Protein AF-A0A7S1E1D2-F1 (afdb_monomer)

Organism: Hemiselmis andersenii (NCBI:txid464988)

Solvent-accessible surface area (backbone atoms only — not comparable to full-atom values): 7220 Å² total; per-residue (Å²): 135,85,77,81,82,75,76,79,76,76,79,74,76,74,57,88,46,71,66,57,48,46,58,76,80,43,89,52,63,41,81,51,47,49,62,68,60,45,69,74,68,54,33,45,28,35,34,42,41,74,69,33,45,58,60,34,58,71,39,77,90,42,44,63,46,52,51,52,10,50,52,48,5,65,72,76,30,87,49,73,67,46,15,51,51,47,15,51,54,42,31,56,50,46,52,43,53,63,46,47,76,65,25,89,57,56,62,48,75,66,75,68,74,90,32,77,87,38,82,90,78,96

Radius of gyration: 21.12 Å; Cα contacts (8 Å, |Δi|>4): 140; chains: 1; bounding box: 54×42×59 Å

pLDDT: mean 89.48, std 15.72, range [40.72, 98.5]

Foldseek 3Di:
DDDDPDPPPPPPPDQPDPVSVVVVPDQFEAEALDLVVCQVSLGQEYEYEPVRLVVNCVDPVCVVQLVVLLVQLVVPPDDPVSSVQSSVVSSQVSSLVSSPVRHNHHYHGDDPPVCVPPPVRD

InterPro domains:
  IPR001585 Transaldolase/Fructose-6-phosphate aldolase [PF00923] (28-122)
  IPR001585 Transaldolase/Fructose-6-phosphate aldolase [PTHR10683] (13-122)
  IPR013785 Aldolase-type TIM barrel [G3DSA:3.20.20.70] (6-122)
  IPR018225 Transaldolase, active site [PS01054] (45-53)

Nearest PDB structures (foldseek):
  2cwn-assembly2_B  TM=9.742E-01  e=2.020E-10  Mus musculus
  1i2p-assembly1_B  TM=9.767E-01  e=2.762E-10  Escherichia coli
  3cq0-assembly2_A  TM=9.705E-01  e=3.776E-10  Saccharomyces cerevisiae
  2e1d-assembly1_A  TM=9.838E-01  e=5.852E-10  Mus musculus
  3cq0-assembly3_B  TM=9.690E-01  e=7.061E-10  Saccharomyces cerevisiae

Structure (mmCIF, N/CA/C/O backbone):
data_AF-A0A7S1E1D2-F1
#
_entry.id   AF-A0A7S1E1D2-F1
#
loop_
_atom_site.group_PDB
_atom_site.id
_atom_site.type_symbol
_atom_site.label_atom_id
_atom_site.label_alt_id
_atom_site.label_comp_id
_atom_site.label_asym_id
_atom_site.label_entity_id
_atom_site.label_seq_id
_atom_site.pdbx_PDB_ins_code
_atom_site.Cartn_x
_atom_site.Cartn_y
_atom_site.Cartn_z
_atom_site.occupancy
_atom_site.B_iso_or_equiv
_atom_site.auth_seq_id
_atom_site.auth_comp_id
_atom_site.auth_asym_id
_atom_site.auth_atom_id
_atom_site.pdbx_PDB_model_num
ATOM 1 N N . PRO A 1 1 ? 37.547 -30.923 -38.567 1.00 42.50 1 PRO A N 1
ATOM 2 C CA . PRO A 1 1 ? 37.031 -29.569 -38.892 1.00 42.50 1 PRO A CA 1
ATOM 3 C C . PRO A 1 1 ? 35.962 -29.145 -37.873 1.00 42.50 1 PRO A C 1
ATOM 5 O O . PRO A 1 1 ? 34.877 -29.716 -37.847 1.00 42.50 1 PRO A O 1
ATOM 8 N N . ARG A 1 2 ? 36.306 -28.225 -36.962 1.00 40.72 2 ARG A N 1
ATOM 9 C CA . ARG A 1 2 ? 35.358 -27.698 -35.969 1.00 40.72 2 ARG A CA 1
ATOM 10 C C . ARG A 1 2 ? 34.332 -26.812 -36.680 1.00 40.72 2 ARG A C 1
ATOM 12 O O . ARG A 1 2 ? 34.717 -25.897 -37.400 1.00 40.72 2 ARG A O 1
ATOM 19 N N . SER A 1 3 ? 33.052 -27.119 -36.480 1.00 48.03 3 SER A N 1
ATOM 20 C CA . SER A 1 3 ? 31.918 -26.275 -36.868 1.00 48.03 3 SER A CA 1
ATOM 21 C C . SER A 1 3 ? 32.090 -24.866 -36.289 1.00 48.03 3 SER A C 1
ATOM 23 O O . SER A 1 3 ? 32.463 -24.762 -35.115 1.00 48.03 3 SER A O 1
ATOM 25 N N . PRO A 1 4 ? 31.818 -23.784 -37.039 1.00 51.75 4 PRO A N 1
ATOM 26 C CA . PRO A 1 4 ? 31.800 -22.455 -36.454 1.00 51.75 4 PRO A CA 1
ATOM 27 C C . PRO A 1 4 ? 30.603 -22.369 -35.502 1.00 51.75 4 PRO A C 1
ATOM 29 O O . PRO A 1 4 ? 29.462 -22.610 -35.891 1.00 51.75 4 PRO A O 1
ATOM 32 N N . PHE A 1 5 ? 30.870 -22.057 -34.235 1.00 45.50 5 PHE A N 1
ATOM 33 C CA . PHE A 1 5 ? 29.846 -21.585 -33.310 1.00 45.50 5 PHE A CA 1
ATOM 34 C C . PHE A 1 5 ? 29.216 -20.328 -33.921 1.00 45.50 5 PHE A C 1
ATOM 36 O O . PHE A 1 5 ? 29.892 -19.311 -34.071 1.00 45.50 5 PHE A O 1
ATOM 43 N N . SER A 1 6 ? 27.941 -20.393 -34.303 1.00 48.47 6 SER A N 1
ATOM 44 C CA . SER A 1 6 ? 27.164 -19.193 -34.604 1.00 48.47 6 SER A CA 1
ATOM 45 C C . SER A 1 6 ? 26.823 -18.511 -33.279 1.00 48.47 6 SER A C 1
ATOM 47 O O . SER A 1 6 ? 26.137 -19.125 -32.460 1.00 48.47 6 SER A O 1
ATOM 49 N N . PRO A 1 7 ?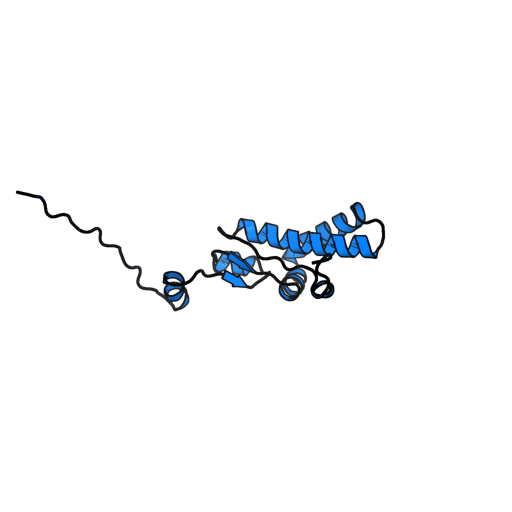 27.284 -17.276 -33.019 1.00 48.47 7 PRO A N 1
ATOM 50 C CA . PRO A 1 7 ? 26.792 -16.536 -31.873 1.00 48.47 7 PRO A CA 1
ATOM 51 C C . PRO A 1 7 ? 25.303 -16.278 -32.108 1.00 48.47 7 PRO A C 1
ATOM 53 O O . PRO A 1 7 ? 24.919 -15.715 -33.136 1.00 48.47 7 PRO A O 1
ATOM 56 N N . ASN A 1 8 ? 24.465 -16.735 -31.174 1.00 43.75 8 ASN A N 1
ATOM 57 C CA . ASN A 1 8 ? 23.063 -16.346 -31.118 1.00 43.75 8 ASN A CA 1
ATOM 58 C C . ASN A 1 8 ? 22.996 -14.823 -31.260 1.00 43.75 8 ASN A C 1
ATOM 60 O O . ASN A 1 8 ? 23.535 -14.093 -30.427 1.00 43.75 8 ASN A O 1
ATOM 64 N N . LYS A 1 9 ? 22.362 -14.350 -32.337 1.00 41.81 9 LYS A N 1
ATOM 65 C CA . LYS A 1 9 ? 21.988 -12.947 -32.478 1.00 41.81 9 LYS A CA 1
ATOM 66 C C . LYS A 1 9 ? 21.051 -12.639 -31.318 1.00 41.81 9 LYS A C 1
ATOM 68 O O . LYS A 1 9 ? 19.884 -13.017 -31.360 1.00 41.81 9 LYS A O 1
ATOM 73 N N . ILE A 1 10 ? 21.559 -11.972 -30.285 1.00 50.78 10 ILE A N 1
ATOM 74 C CA . ILE A 1 10 ? 20.702 -11.225 -29.372 1.00 50.78 10 ILE A CA 1
ATOM 75 C C . ILE A 1 10 ? 20.047 -10.179 -30.265 1.00 50.78 10 ILE A C 1
ATOM 77 O O . ILE A 1 10 ? 20.697 -9.242 -30.724 1.00 50.78 10 ILE A O 1
ATOM 81 N N . GLN A 1 11 ? 18.792 -10.427 -30.622 1.00 44.84 11 GLN A N 1
ATOM 82 C CA . GLN A 1 11 ? 17.983 -9.505 -31.391 1.00 44.84 11 GLN A CA 1
ATOM 83 C C . GLN A 1 11 ? 17.777 -8.287 -30.491 1.00 44.84 11 GLN A C 1
ATOM 85 O O . GLN A 1 11 ? 16.949 -8.296 -29.586 1.00 44.84 11 GLN A O 1
ATOM 90 N N . THR A 1 12 ? 18.620 -7.272 -30.661 1.00 46.97 12 THR A N 1
ATOM 91 C CA . THR A 1 12 ? 18.467 -5.997 -29.974 1.00 46.97 12 THR A CA 1
ATOM 92 C C . THR A 1 12 ? 17.151 -5.407 -30.450 1.00 46.97 12 THR A C 1
ATOM 94 O O . THR A 1 12 ? 17.067 -4.923 -31.575 1.00 46.97 12 THR A O 1
ATOM 97 N N . MET A 1 13 ? 16.109 -5.479 -29.622 1.00 56.22 13 MET A N 1
ATOM 98 C CA . MET A 1 13 ? 14.935 -4.636 -29.810 1.00 56.22 13 MET A CA 1
ATOM 99 C C . MET A 1 13 ? 15.449 -3.192 -29.779 1.00 56.22 13 MET A C 1
ATOM 101 O O . MET A 1 13 ? 15.926 -2.727 -28.737 1.00 56.22 13 MET A O 1
ATOM 105 N N . GLU A 1 14 ? 15.470 -2.508 -30.924 1.00 58.75 14 GLU A N 1
ATOM 106 C CA . GLU A 1 14 ? 15.684 -1.062 -30.941 1.00 58.75 14 GLU A CA 1
ATOM 107 C C . GLU A 1 14 ? 14.604 -0.440 -30.055 1.00 58.75 14 GLU A C 1
ATOM 109 O O . GLU A 1 14 ? 13.436 -0.812 -30.134 1.00 58.75 14 GLU A O 1
ATOM 114 N N . ALA A 1 15 ? 15.016 0.412 -29.117 1.00 60.97 15 ALA A N 1
ATOM 115 C CA . ALA A 1 15 ? 14.068 1.037 -28.207 1.00 60.97 15 ALA A CA 1
ATOM 116 C C . ALA A 1 15 ? 13.200 2.008 -29.012 1.00 60.97 15 ALA A C 1
ATOM 118 O O . ALA A 1 15 ? 13.723 2.947 -29.608 1.00 60.97 15 ALA A O 1
ATOM 119 N N . THR A 1 16 ? 11.892 1.767 -29.038 1.00 80.44 16 THR A N 1
ATOM 120 C CA . THR A 1 16 ? 10.930 2.513 -29.860 1.00 80.44 16 THR A CA 1
ATOM 121 C C . THR A 1 16 ? 10.631 3.905 -29.302 1.00 80.44 16 THR A C 1
ATOM 123 O O . THR A 1 16 ? 10.210 4.792 -30.040 1.00 80.44 16 THR A O 1
ATOM 126 N N . ASN A 1 17 ? 10.855 4.114 -28.002 1.00 88.69 17 ASN A N 1
ATOM 127 C CA . ASN A 1 17 ? 10.696 5.392 -27.313 1.00 88.69 17 ASN A CA 1
ATOM 128 C C . ASN A 1 17 ? 11.662 5.499 -26.107 1.00 88.69 17 ASN A C 1
ATOM 130 O O . ASN A 1 17 ? 12.423 4.577 -25.804 1.00 88.69 17 ASN A O 1
ATOM 134 N N . GLN A 1 18 ? 11.639 6.642 -25.411 1.00 92.12 18 GLN A N 1
ATOM 135 C CA . GLN A 1 18 ? 12.512 6.894 -24.255 1.00 92.12 18 GLN A CA 1
ATOM 136 C C . GLN A 1 18 ? 12.253 5.932 -23.083 1.00 92.12 18 GLN A C 1
ATOM 138 O O . GLN A 1 18 ? 13.193 5.567 -22.379 1.00 92.12 18 GLN A O 1
ATOM 143 N N . PHE A 1 19 ? 11.007 5.488 -22.900 1.00 88.75 19 PHE A N 1
ATOM 144 C CA . PHE A 1 19 ? 10.632 4.523 -21.867 1.00 88.75 19 PHE A CA 1
ATOM 145 C C . PHE A 1 19 ? 11.299 3.160 -22.118 1.00 88.75 19 PHE A C 1
ATOM 147 O O . PHE A 1 19 ? 11.987 2.636 -21.241 1.00 88.75 19 PHE A O 1
ATOM 154 N N . ASP A 1 20 ? 11.209 2.643 -23.347 1.00 87.88 20 ASP A N 1
ATOM 155 C CA . ASP A 1 20 ? 11.846 1.384 -23.760 1.00 87.88 20 ASP A CA 1
ATOM 156 C C . ASP A 1 20 ? 13.375 1.451 -23.647 1.00 87.88 20 ASP A C 1
ATOM 158 O O . ASP A 1 20 ? 14.040 0.450 -23.366 1.00 87.88 20 ASP A O 1
ATOM 162 N N . ALA A 1 21 ? 13.953 2.633 -23.881 1.00 92.06 21 ALA A N 1
ATOM 163 C CA . ALA A 1 21 ? 15.387 2.852 -23.757 1.00 92.06 21 ALA A CA 1
ATOM 164 C C . ALA A 1 21 ? 15.835 2.813 -22.289 1.00 92.06 21 ALA A C 1
ATOM 166 O O . ALA A 1 21 ? 16.837 2.167 -21.982 1.00 92.06 21 ALA A O 1
ATOM 167 N N . LEU A 1 22 ? 15.087 3.457 -21.386 1.00 91.12 22 LEU A N 1
ATOM 168 C CA . LEU A 1 22 ? 15.408 3.505 -19.958 1.00 91.12 22 LEU A CA 1
ATOM 169 C C . LEU A 1 22 ? 15.277 2.131 -19.291 1.00 91.12 22 LEU A C 1
ATOM 171 O O . LEU A 1 22 ? 16.129 1.759 -18.482 1.00 91.12 22 LEU A O 1
ATOM 175 N N . ASN A 1 23 ? 14.281 1.339 -19.694 1.00 87.81 23 ASN A N 1
ATOM 176 C CA . ASN A 1 23 ? 14.034 0.003 -19.146 1.00 87.81 23 ASN A CA 1
ATOM 177 C C . ASN A 1 23 ? 15.203 -0.986 -19.371 1.00 87.81 23 ASN A C 1
ATOM 179 O O . ASN A 1 23 ? 15.286 -2.020 -18.715 1.00 87.81 23 ASN A O 1
ATOM 183 N N . LYS A 1 24 ? 16.144 -0.673 -20.276 1.00 90.38 24 LYS A N 1
ATOM 184 C CA . LYS A 1 24 ? 17.373 -1.464 -20.482 1.00 90.38 24 LYS A CA 1
ATOM 185 C C . LYS A 1 24 ? 18.430 -1.243 -19.397 1.00 90.38 24 LYS A C 1
ATOM 187 O O . LYS A 1 24 ? 19.304 -2.089 -19.235 1.00 90.38 24 LYS A O 1
ATOM 192 N N . TYR A 1 25 ? 18.376 -0.113 -18.692 1.00 93.94 25 TYR A N 1
ATOM 193 C CA . TYR A 1 25 ? 19.411 0.317 -17.744 1.00 93.94 25 TYR A CA 1
ATOM 194 C C . TYR A 1 25 ? 18.890 0.511 -16.322 1.00 93.94 25 TYR A C 1
ATOM 196 O O . TYR A 1 25 ? 19.678 0.599 -15.383 1.00 93.94 25 TYR A O 1
ATOM 204 N N . THR A 1 26 ? 17.579 0.635 -16.137 1.00 93.94 26 THR A N 1
ATOM 205 C CA . THR A 1 26 ? 16.976 0.945 -14.841 1.00 93.94 26 THR A CA 1
ATOM 206 C C . THR A 1 26 ? 15.654 0.213 -14.682 1.00 93.94 26 THR A C 1
ATOM 208 O O . THR A 1 26 ? 14.935 -0.024 -15.649 1.00 93.94 26 THR A O 1
ATOM 211 N N . LYS A 1 27 ? 15.335 -0.141 -13.435 1.00 91.88 27 LYS A N 1
ATOM 212 C CA . LYS A 1 27 ? 14.047 -0.718 -13.066 1.00 91.88 27 LYS A CA 1
ATOM 213 C C . LYS A 1 27 ? 12.978 0.372 -13.092 1.00 91.88 27 LYS A C 1
ATOM 215 O O . LYS A 1 27 ? 13.066 1.334 -12.334 1.00 91.88 27 LYS A O 1
ATOM 220 N N . ILE A 1 28 ? 11.975 0.213 -13.949 1.00 92.00 28 ILE A N 1
ATOM 221 C CA . ILE A 1 28 ? 10.838 1.131 -14.001 1.00 92.00 28 ILE A CA 1
ATOM 222 C C . ILE A 1 28 ? 9.857 0.811 -12.870 1.00 92.00 28 ILE A C 1
ATOM 224 O O . ILE A 1 28 ? 9.423 -0.334 -12.708 1.00 92.00 28 ILE A O 1
ATOM 228 N N . VAL A 1 29 ? 9.504 1.851 -12.119 1.00 95.81 29 VAL A N 1
ATOM 229 C CA . VAL A 1 29 ? 8.571 1.825 -10.990 1.00 95.81 29 VAL A CA 1
ATOM 230 C C . VAL A 1 29 ? 7.473 2.848 -11.261 1.00 95.81 29 VAL A C 1
ATOM 232 O O . VAL A 1 29 ? 7.779 3.958 -11.698 1.00 95.81 29 VAL A O 1
ATOM 235 N N . ALA A 1 30 ? 6.208 2.488 -11.038 1.00 96.19 30 ALA A N 1
ATOM 236 C CA . ALA A 1 30 ? 5.110 3.448 -11.135 1.00 96.19 30 ALA A CA 1
ATOM 237 C C . ALA A 1 30 ? 4.834 4.097 -9.778 1.00 96.19 30 ALA A C 1
ATOM 239 O O . ALA A 1 30 ? 4.583 3.396 -8.803 1.00 96.19 30 ALA A O 1
ATOM 240 N N . ASP A 1 31 ? 4.821 5.425 -9.740 1.00 96.94 31 ASP A N 1
ATOM 241 C CA . ASP A 1 31 ? 4.501 6.199 -8.540 1.00 96.94 31 ASP A CA 1
ATOM 242 C C . ASP A 1 31 ? 3.051 6.688 -8.600 1.00 96.94 31 ASP A C 1
ATOM 244 O O . ASP A 1 31 ? 2.758 7.785 -9.078 1.00 96.94 31 ASP A O 1
ATOM 248 N N . THR A 1 32 ? 2.112 5.810 -8.238 1.00 95.94 32 THR A N 1
ATOM 249 C CA . THR A 1 32 ? 0.673 6.088 -8.337 1.00 95.94 32 THR A CA 1
ATOM 250 C C . THR A 1 32 ? -0.176 5.118 -7.511 1.00 95.94 32 THR A C 1
ATOM 252 O O . THR A 1 32 ? 0.170 3.951 -7.342 1.00 95.94 32 THR A O 1
ATOM 255 N N . GLY A 1 33 ? -1.337 5.594 -7.046 1.00 93.12 33 GLY A N 1
ATOM 256 C CA . GLY A 1 33 ? 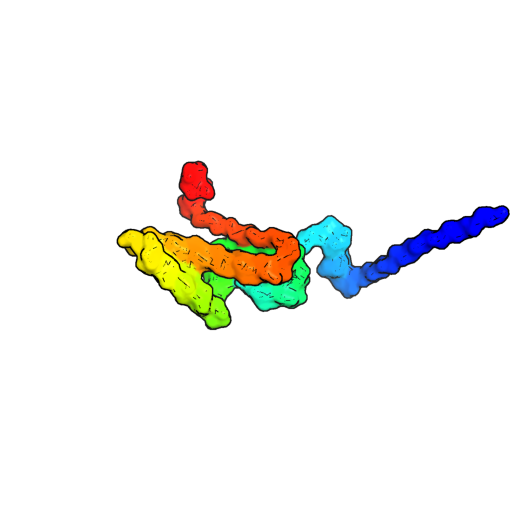-2.420 4.752 -6.519 1.00 93.12 33 GLY A CA 1
ATOM 257 C C . GLY A 1 33 ? -3.441 4.327 -7.585 1.00 93.12 33 GLY A C 1
ATOM 258 O O . GLY A 1 33 ? -4.386 3.601 -7.280 1.00 93.12 33 GLY A O 1
ATOM 259 N N . GLU A 1 34 ? -3.292 4.792 -8.830 1.00 94.31 34 GLU A N 1
ATOM 260 C CA . GLU A 1 34 ? -4.226 4.512 -9.922 1.00 94.31 34 GLU A CA 1
ATOM 261 C C . GLU A 1 34 ? -3.920 3.168 -10.595 1.00 94.31 34 GLU A C 1
ATOM 263 O O . GLU A 1 34 ? -2.963 3.004 -11.356 1.00 94.31 34 GLU A O 1
ATOM 268 N N . ILE A 1 35 ? -4.792 2.192 -10.348 1.00 92.12 35 ILE A N 1
ATOM 269 C CA . ILE A 1 35 ? -4.679 0.816 -10.846 1.00 92.12 35 ILE A CA 1
ATOM 270 C C . ILE A 1 35 ? -4.746 0.764 -12.384 1.00 92.12 35 ILE A C 1
ATOM 272 O O . ILE A 1 35 ? -4.131 -0.105 -13.005 1.00 92.12 35 ILE A O 1
ATOM 276 N N . SER A 1 36 ? -5.466 1.691 -13.023 1.00 91.88 36 SER A N 1
ATOM 277 C CA . SER A 1 36 ? -5.544 1.827 -14.486 1.00 91.88 36 SER A CA 1
ATOM 278 C C . SER A 1 36 ? -4.175 2.105 -15.119 1.00 91.88 36 SER A C 1
ATOM 280 O O . SER A 1 36 ? -3.781 1.392 -16.042 1.00 91.88 36 SER A O 1
ATOM 282 N N . ALA A 1 37 ? -3.419 3.062 -14.577 1.00 92.19 37 ALA A N 1
ATOM 283 C CA . ALA A 1 37 ? -2.078 3.397 -15.051 1.00 92.19 37 ALA A CA 1
ATOM 284 C C . ALA A 1 37 ? -1.113 2.210 -14.893 1.00 92.19 37 ALA A C 1
ATOM 286 O O . ALA A 1 37 ? -0.335 1.903 -15.796 1.00 92.19 37 ALA A O 1
ATOM 287 N N . ILE A 1 38 ? -1.211 1.464 -13.790 1.00 94.56 38 ILE A N 1
ATOM 288 C CA . ILE A 1 38 ? -0.387 0.265 -13.573 1.00 94.56 38 ILE A CA 1
ATOM 289 C C . ILE A 1 38 ? -0.682 -0.813 -14.629 1.00 94.56 38 ILE A C 1
ATOM 291 O O . ILE A 1 38 ? 0.246 -1.444 -15.137 1.00 94.56 38 ILE A O 1
ATOM 295 N N . LYS A 1 39 ? -1.951 -1.000 -15.019 1.00 93.06 39 LYS A N 1
ATOM 296 C CA . LYS A 1 39 ? -2.329 -1.936 -16.097 1.00 93.06 39 LYS A CA 1
ATOM 297 C C . LYS A 1 39 ? -1.784 -1.517 -17.461 1.00 93.06 39 LYS A C 1
ATOM 299 O O . LYS A 1 39 ? -1.411 -2.386 -18.251 1.00 93.06 39 LYS A O 1
ATOM 304 N N . GLU A 1 40 ? -1.778 -0.216 -17.742 1.00 92.31 40 GLU A N 1
ATOM 305 C CA . GLU A 1 40 ? -1.311 0.345 -19.010 1.00 92.31 40 GLU A CA 1
ATOM 306 C C . GLU A 1 40 ? 0.208 0.202 -19.161 1.00 92.31 40 GLU A C 1
ATOM 308 O O . GLU A 1 40 ? 0.678 -0.379 -20.140 1.00 92.31 40 GLU A O 1
ATOM 313 N N . TYR A 1 41 ? 0.967 0.665 -18.164 1.00 90.75 41 TYR A N 1
ATOM 314 C CA . TYR A 1 41 ? 2.427 0.764 -18.247 1.00 90.75 41 TYR A CA 1
ATOM 315 C C . TYR A 1 41 ? 3.175 -0.485 -17.769 1.00 90.75 41 TYR A C 1
ATOM 317 O O . TYR A 1 41 ? 4.357 -0.627 -18.075 1.00 90.75 41 TYR A O 1
ATOM 325 N N . LYS A 1 42 ? 2.504 -1.398 -17.050 1.00 91.06 42 LYS A N 1
ATOM 326 C CA . LYS 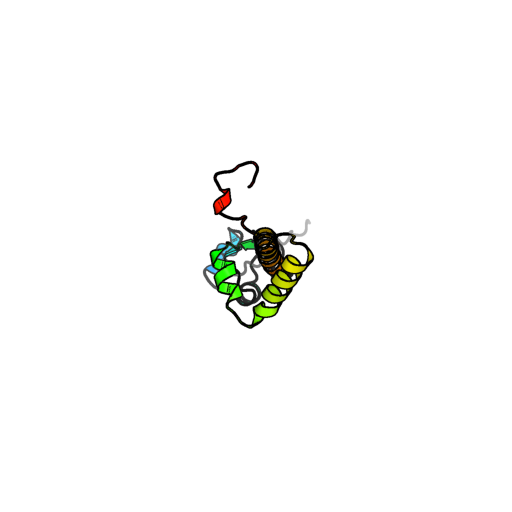A 1 42 ? 3.055 -2.680 -16.565 1.00 91.06 42 LYS A CA 1
ATOM 327 C C . LYS A 1 42 ? 4.448 -2.528 -15.925 1.00 91.06 42 LYS A C 1
ATOM 329 O O . LYS A 1 42 ? 5.407 -3.159 -16.381 1.00 91.06 42 LYS A O 1
ATOM 334 N N . PRO A 1 43 ? 4.583 -1.667 -14.902 1.00 94.31 43 PRO A N 1
ATOM 335 C CA . PRO A 1 43 ? 5.856 -1.432 -14.231 1.00 94.31 43 PRO A CA 1
ATOM 336 C C . PRO A 1 43 ? 6.315 -2.688 -13.475 1.00 94.31 43 PRO A C 1
ATOM 338 O O . PRO A 1 43 ? 5.529 -3.606 -13.230 1.00 94.31 43 PRO A O 1
ATOM 341 N N . ILE A 1 44 ? 7.588 -2.725 -13.072 1.00 95.56 44 ILE A N 1
ATOM 342 C CA . ILE A 1 44 ? 8.104 -3.854 -12.287 1.00 95.56 44 ILE A CA 1
ATOM 343 C C . ILE A 1 44 ? 7.675 -3.746 -10.820 1.00 95.56 44 ILE A C 1
ATOM 345 O O . ILE A 1 44 ? 7.257 -4.746 -10.247 1.00 95.56 44 ILE A O 1
ATOM 349 N N . ASP A 1 45 ? 7.753 -2.546 -10.242 1.00 97.25 45 ASP A N 1
ATOM 350 C CA . ASP A 1 45 ? 7.259 -2.233 -8.895 1.00 97.25 45 ASP A CA 1
ATOM 351 C C . ASP A 1 45 ? 6.269 -1.063 -8.952 1.00 97.25 45 ASP A C 1
ATOM 353 O O . ASP A 1 45 ? 6.171 -0.358 -9.963 1.00 97.25 45 ASP A O 1
ATOM 357 N N . ALA A 1 46 ? 5.605 -0.799 -7.831 1.00 97.81 46 ALA A N 1
ATOM 358 C CA . ALA A 1 46 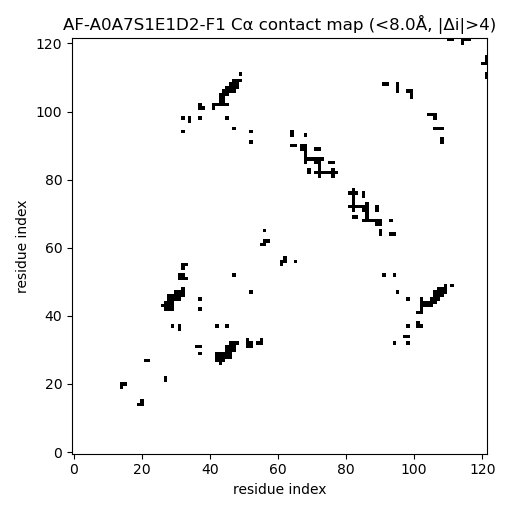? 4.830 0.416 -7.631 1.00 97.81 46 ALA A CA 1
ATOM 359 C C . ALA A 1 46 ? 5.113 1.059 -6.268 1.00 97.81 46 ALA A C 1
ATOM 361 O O . ALA A 1 46 ? 5.408 0.376 -5.287 1.00 97.81 46 ALA A O 1
ATOM 362 N N . THR A 1 47 ? 4.985 2.377 -6.194 1.00 97.81 47 THR A N 1
ATOM 363 C CA . THR A 1 47 ? 5.046 3.141 -4.950 1.00 97.81 47 THR A CA 1
ATOM 364 C C . THR A 1 47 ? 3.738 3.879 -4.738 1.00 97.81 47 THR A C 1
ATOM 366 O O . THR A 1 47 ? 3.157 4.445 -5.664 1.00 97.81 47 THR A O 1
ATOM 369 N N . THR A 1 48 ? 3.261 3.849 -3.499 1.00 97.50 48 THR A N 1
ATOM 370 C CA . THR A 1 48 ? 2.146 4.669 -3.040 1.00 97.50 48 THR A CA 1
ATOM 371 C C . THR A 1 48 ? 2.611 5.531 -1.875 1.00 97.50 48 THR A C 1
ATOM 373 O O . THR A 1 48 ? 3.586 5.214 -1.197 1.00 97.50 48 THR A O 1
ATOM 376 N N . ASN A 1 49 ? 1.890 6.618 -1.641 1.00 97.19 49 ASN A N 1
ATOM 377 C CA . ASN A 1 49 ? 2.017 7.471 -0.467 1.00 97.19 49 ASN A CA 1
ATOM 378 C C . ASN A 1 49 ? 0.610 7.983 -0.090 1.00 97.19 49 ASN A C 1
ATOM 380 O O . ASN A 1 49 ? -0.326 7.827 -0.893 1.00 97.19 49 ASN A O 1
ATOM 384 N N . PRO A 1 50 ? 0.409 8.610 1.084 1.00 95.81 50 PRO A N 1
ATOM 385 C CA . PRO A 1 50 ? -0.910 9.052 1.527 1.00 95.81 50 PRO A CA 1
ATOM 386 C C . PRO A 1 50 ? -1.613 9.978 0.527 1.00 95.81 50 PRO A C 1
ATOM 388 O O . PRO A 1 50 ? -2.829 9.893 0.356 1.00 95.81 50 PRO A O 1
ATOM 391 N N . SER A 1 51 ? -0.865 10.827 -0.185 1.00 97.00 51 SER A N 1
ATOM 392 C CA . SER A 1 51 ? -1.432 11.750 -1.179 1.00 97.00 51 SER A CA 1
ATOM 393 C C . SER A 1 51 ? -1.946 11.021 -2.424 1.00 97.00 51 SER A C 1
ATOM 395 O O . SER A 1 51 ? -3.007 11.366 -2.955 1.00 97.00 51 SER A O 1
ATOM 397 N N . LEU A 1 52 ? -1.228 9.990 -2.875 1.00 97.31 52 LEU A N 1
ATOM 398 C CA . LEU A 1 52 ? -1.626 9.151 -4.005 1.00 97.31 52 LEU A CA 1
ATOM 399 C C . LEU A 1 52 ? -2.849 8.296 -3.661 1.00 97.31 52 LEU A C 1
ATOM 401 O O . LEU A 1 52 ? -3.794 8.250 -4.448 1.00 97.31 52 LEU A O 1
ATOM 405 N N . ILE A 1 53 ? -2.885 7.698 -2.465 1.00 96.88 53 ILE A N 1
ATOM 406 C CA . ILE A 1 53 ? -4.056 6.950 -1.983 1.00 96.88 53 ILE A CA 1
ATOM 407 C C . ILE A 1 53 ? -5.267 7.872 -1.835 1.00 96.88 53 ILE A C 1
ATOM 409 O O . ILE A 1 53 ? -6.356 7.522 -2.281 1.00 96.88 53 ILE A O 1
ATOM 413 N N . LEU A 1 54 ? -5.091 9.074 -1.278 1.00 95.81 54 LEU A N 1
ATOM 414 C CA . LEU A 1 54 ? -6.168 10.060 -1.167 1.00 95.81 54 LEU A CA 1
ATOM 415 C C . LEU A 1 54 ? -6.728 10.458 -2.538 1.00 95.81 54 LEU A C 1
ATOM 417 O O . LEU A 1 54 ? -7.937 10.648 -2.683 1.00 95.81 54 LEU A O 1
ATOM 421 N N . SER A 1 55 ? -5.858 10.625 -3.533 1.00 96.00 55 SER A N 1
ATOM 422 C CA . SER A 1 55 ? -6.269 10.982 -4.892 1.00 96.00 55 SER A CA 1
ATOM 423 C C . SER A 1 55 ? -7.027 9.831 -5.548 1.00 96.00 55 SER A C 1
ATOM 425 O O . SER A 1 55 ? -8.134 10.044 -6.044 1.00 96.00 55 SER A O 1
ATOM 427 N N . ALA A 1 56 ? -6.497 8.609 -5.450 1.00 95.19 56 ALA A N 1
ATOM 428 C CA . ALA A 1 56 ? -7.147 7.413 -5.965 1.00 95.19 56 ALA A CA 1
ATOM 429 C C . ALA A 1 56 ? -8.500 7.176 -5.282 1.00 95.19 56 ALA A C 1
ATOM 431 O O . ALA A 1 56 ? -9.509 7.067 -5.964 1.00 95.19 56 ALA A O 1
ATOM 432 N N . ALA A 1 57 ? -8.586 7.207 -3.950 1.00 95.00 57 ALA A N 1
ATOM 433 C CA . ALA A 1 57 ? -9.817 6.946 -3.197 1.00 95.00 57 ALA A CA 1
ATOM 434 C C . ALA A 1 57 ? -10.996 7.880 -3.548 1.00 95.00 57 ALA A C 1
ATOM 436 O O . ALA A 1 57 ? -12.141 7.579 -3.225 1.00 95.00 57 ALA A O 1
ATOM 437 N N . LYS A 1 58 ? -10.769 9.007 -4.231 1.00 95.12 58 LYS A N 1
ATOM 438 C CA . LYS A 1 58 ? -11.857 9.862 -4.738 1.00 95.12 58 LYS A CA 1
ATOM 439 C C . LYS A 1 58 ? -12.536 9.297 -5.989 1.00 95.12 58 LYS A C 1
ATOM 441 O O . LYS A 1 58 ? -13.627 9.749 -6.338 1.00 95.12 58 LYS A O 1
ATOM 446 N N . LEU A 1 59 ? -11.911 8.339 -6.670 1.00 94.25 59 LEU A N 1
ATOM 447 C CA . LEU A 1 59 ? -12.428 7.745 -7.895 1.00 94.25 59 LEU A CA 1
ATOM 448 C C . LEU A 1 59 ? -13.533 6.718 -7.584 1.00 94.25 59 LEU A C 1
ATOM 450 O O . LEU A 1 59 ? -13.357 5.863 -6.710 1.00 94.25 59 LEU A O 1
ATOM 454 N N . PRO A 1 60 ? -14.678 6.758 -8.298 1.00 95.19 60 PRO A N 1
ATOM 455 C CA . PRO A 1 60 ? -15.829 5.901 -7.999 1.00 95.19 60 PRO A CA 1
ATOM 456 C C . PRO A 1 60 ? -15.531 4.399 -8.029 1.00 95.19 60 PRO A C 1
ATOM 458 O O . PRO A 1 60 ? -16.104 3.639 -7.249 1.00 95.19 60 PRO A O 1
ATOM 461 N N . GLU A 1 61 ? -14.630 3.972 -8.910 1.00 93.94 61 GLU A N 1
ATOM 462 C CA . GLU A 1 61 ? -14.233 2.573 -9.081 1.00 93.94 61 GLU A CA 1
ATOM 463 C C . GLU A 1 61 ? -13.552 1.965 -7.850 1.00 93.94 61 GLU A C 1
ATOM 465 O O . GLU A 1 61 ? -13.606 0.751 -7.678 1.00 93.94 61 GLU A O 1
ATOM 470 N N . TYR A 1 62 ? -12.989 2.782 -6.954 1.00 95.50 62 TYR A N 1
ATOM 471 C CA . TYR A 1 62 ? -12.340 2.316 -5.723 1.00 95.50 62 TYR A CA 1
ATOM 472 C C . TYR A 1 62 ? -13.221 2.464 -4.480 1.00 95.50 62 TYR A C 1
ATOM 474 O O . TYR A 1 62 ? -12.789 2.166 -3.367 1.00 95.50 62 TYR A O 1
ATOM 482 N N . LYS A 1 63 ? -14.491 2.859 -4.643 1.00 96.38 63 LYS A N 1
ATOM 483 C CA . LYS A 1 63 ? -15.438 3.003 -3.527 1.00 96.38 63 LYS A CA 1
ATOM 484 C C . LYS A 1 63 ? -15.599 1.715 -2.713 1.00 96.38 63 LYS A C 1
ATOM 486 O O . LYS A 1 63 ? -15.845 1.781 -1.512 1.00 96.38 63 LYS A O 1
ATOM 491 N N . TYR A 1 64 ? -15.448 0.551 -3.347 1.00 97.19 64 TYR A N 1
ATOM 492 C CA . TYR A 1 64 ? -15.518 -0.731 -2.647 1.00 97.19 64 TYR A CA 1
ATOM 493 C C . TYR A 1 64 ? -14.396 -0.886 -1.607 1.00 97.19 64 TYR A C 1
ATOM 495 O O . TYR A 1 64 ? -14.683 -1.341 -0.505 1.00 97.19 64 TYR A O 1
ATOM 503 N N . LEU A 1 65 ? -13.174 -0.419 -1.901 1.00 97.50 65 LEU A N 1
ATOM 504 C CA . LEU A 1 65 ? -12.050 -0.444 -0.957 1.00 97.50 65 LEU A CA 1
ATOM 505 C C . LEU A 1 65 ? -12.325 0.449 0.256 1.00 97.50 65 LEU A C 1
ATOM 507 O O . LEU A 1 65 ? -12.032 0.071 1.385 1.00 97.50 65 LEU A O 1
ATOM 511 N N . ILE A 1 66 ? -12.945 1.613 0.038 1.00 97.56 66 ILE A N 1
ATOM 512 C CA . ILE A 1 66 ? -13.328 2.537 1.118 1.00 97.56 66 ILE A CA 1
ATOM 513 C C . ILE A 1 66 ? -14.393 1.909 2.014 1.00 97.56 66 ILE A C 1
ATOM 515 O O . ILE A 1 66 ? -14.303 1.999 3.238 1.00 97.56 66 ILE A O 1
ATOM 519 N N . ASN A 1 67 ? -1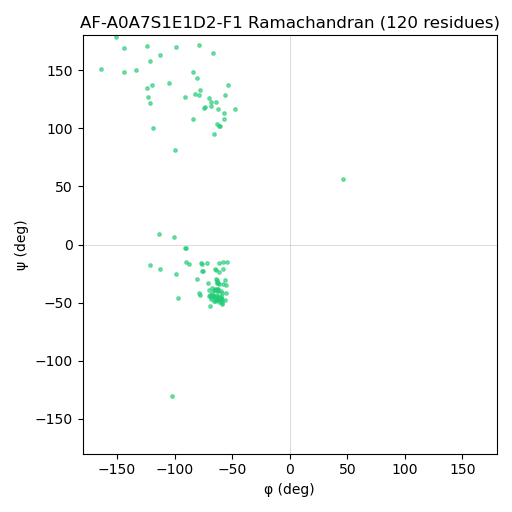5.402 1.277 1.413 1.00 98.06 67 ASN A N 1
ATOM 520 C CA . ASN A 1 67 ? -16.463 0.613 2.161 1.00 98.06 67 ASN A CA 1
ATOM 521 C C . ASN A 1 67 ? -15.897 -0.537 3.000 1.00 98.06 67 ASN A C 1
ATOM 523 O O . ASN A 1 67 ? -16.163 -0.587 4.197 1.00 98.06 67 ASN A O 1
ATOM 527 N N . GLU A 1 68 ? -15.070 -1.397 2.401 1.00 98.31 68 GLU A N 1
ATOM 528 C CA . GLU A 1 68 ? -14.415 -2.506 3.097 1.00 98.31 68 GLU A CA 1
ATOM 529 C C . GLU A 1 68 ? -13.535 -2.006 4.251 1.00 98.31 68 GLU A C 1
ATOM 531 O O . GLU A 1 68 ? -13.603 -2.529 5.362 1.00 98.31 68 GLU A O 1
ATOM 536 N N . ALA A 1 69 ? -12.755 -0.949 4.020 1.00 98.25 69 ALA A N 1
ATOM 537 C CA . ALA A 1 69 ? -11.942 -0.306 5.044 1.00 98.25 69 ALA A CA 1
ATOM 538 C C . ALA A 1 69 ? -12.786 0.229 6.210 1.00 98.25 69 ALA A C 1
ATOM 540 O O . ALA A 1 69 ? -12.476 -0.010 7.377 1.00 98.25 69 ALA A O 1
ATOM 541 N N . CYS A 1 70 ? -13.890 0.911 5.904 1.00 98.06 70 CYS A N 1
ATOM 542 C CA . CYS A 1 70 ? -14.814 1.435 6.906 1.00 98.06 70 CYS A CA 1
ATOM 543 C C . CYS A 1 70 ? -15.517 0.318 7.693 1.00 98.06 70 CYS A C 1
ATOM 545 O O . CYS A 1 70 ? -15.736 0.457 8.897 1.00 98.06 70 CYS A O 1
ATOM 547 N N . GLU A 1 71 ? -15.899 -0.776 7.033 1.00 98.50 71 GLU A N 1
ATOM 548 C CA . GLU A 1 71 ? -16.485 -1.957 7.676 1.00 98.50 71 GLU A CA 1
ATOM 549 C C . GLU A 1 71 ? -15.478 -2.644 8.599 1.00 98.50 71 GLU A C 1
ATOM 551 O O . GLU A 1 71 ? -15.810 -2.946 9.746 1.00 98.50 71 GLU A O 1
ATOM 556 N N . TYR A 1 72 ? -14.239 -2.817 8.136 1.00 98.50 72 TYR A N 1
ATOM 557 C CA . TYR A 1 72 ? -13.147 -3.367 8.930 1.00 98.50 72 TYR A CA 1
ATOM 558 C C . TYR A 1 72 ? -12.875 -2.523 10.179 1.00 98.50 72 TYR A C 1
ATOM 560 O O . TYR A 1 72 ? -12.893 -3.049 11.291 1.00 98.50 72 TYR A O 1
ATOM 568 N N . GLY A 1 73 ? -12.721 -1.204 10.012 1.00 98.38 73 GLY A N 1
ATOM 569 C CA . GLY A 1 73 ? -12.499 -0.279 11.121 1.00 98.38 73 GLY A CA 1
ATOM 570 C C . GLY A 1 73 ? -13.600 -0.373 12.174 1.00 98.38 73 GLY A C 1
ATOM 571 O O . GLY A 1 73 ? -13.306 -0.554 13.350 1.00 98.38 73 GLY A O 1
ATOM 572 N N . LYS A 1 74 ? -14.876 -0.355 11.760 1.00 98.19 74 LYS A N 1
ATOM 573 C CA . LYS A 1 74 ? -16.032 -0.506 12.668 1.00 98.19 74 LYS A CA 1
ATOM 574 C C . LYS A 1 74 ? -16.068 -1.845 13.404 1.00 98.19 74 LYS A C 1
ATOM 576 O O . LYS A 1 74 ? -16.580 -1.891 14.519 1.00 98.19 74 LYS A O 1
ATOM 581 N N . LYS A 1 75 ? -15.611 -2.920 12.761 1.00 98.25 75 LYS A N 1
ATOM 582 C CA . LYS A 1 75 ? -15.654 -4.279 13.308 1.00 98.25 75 LYS A CA 1
ATOM 583 C C . LYS A 1 75 ? -14.545 -4.527 14.329 1.00 98.25 75 LYS A C 1
ATOM 585 O O . LYS A 1 75 ? -14.802 -5.164 15.344 1.00 98.25 75 LYS A O 1
ATOM 590 N N . GLU A 1 76 ? -13.339 -4.041 14.051 1.00 98.12 76 GLU A N 1
ATOM 591 C CA . GLU A 1 76 ? -12.144 -4.346 14.846 1.00 98.12 76 GLU A CA 1
ATOM 592 C C . GLU A 1 76 ? -11.786 -3.231 15.853 1.00 98.12 76 GLU A C 1
ATOM 594 O O . GLU A 1 76 ? -11.168 -3.499 16.884 1.00 98.12 76 GLU A O 1
ATOM 599 N N . GLY A 1 77 ? -12.187 -1.982 15.590 1.00 97.38 77 GLY A N 1
ATOM 600 C CA . GLY A 1 77 ? -11.869 -0.825 16.430 1.00 97.38 77 GLY A CA 1
ATOM 601 C C . GLY A 1 77 ? -12.771 -0.678 17.658 1.00 97.38 77 GLY A C 1
ATOM 602 O O . GLY A 1 77 ? -13.980 -0.913 17.604 1.00 97.38 77 GLY A O 1
ATOM 603 N N . LYS A 1 78 ? -12.186 -0.237 18.780 1.00 97.19 78 LYS A N 1
ATOM 604 C CA . LYS A 1 78 ? -12.890 -0.068 20.065 1.00 97.19 78 LYS A CA 1
ATOM 605 C C . LYS A 1 78 ? -13.346 1.373 20.288 1.00 97.19 78 LYS A C 1
ATOM 607 O O . LYS A 1 78 ? -14.496 1.596 20.666 1.00 97.19 78 LYS A O 1
ATOM 612 N N . THR A 1 79 ? -12.466 2.336 20.028 1.00 98.19 79 THR A N 1
ATOM 613 C CA . THR A 1 79 ? -12.750 3.781 20.059 1.00 98.19 79 THR A CA 1
ATOM 614 C C . THR A 1 79 ? -13.000 4.314 18.649 1.00 98.19 79 THR A C 1
ATOM 616 O O . THR A 1 79 ? -12.800 3.599 17.667 1.00 98.19 79 THR A O 1
ATOM 619 N N . ASP A 1 80 ? -13.470 5.552 18.519 1.00 97.06 80 ASP A N 1
ATOM 620 C CA . ASP A 1 80 ? -13.666 6.146 17.192 1.00 97.06 80 ASP A CA 1
ATOM 621 C C . ASP A 1 80 ? -12.327 6.463 16.513 1.00 97.06 80 ASP A C 1
ATOM 623 O O . ASP A 1 80 ? -12.196 6.277 15.302 1.00 97.06 80 ASP A O 1
ATOM 627 N N . GLU A 1 81 ? -11.308 6.822 17.294 1.00 95.56 81 GLU A N 1
ATOM 628 C CA . GLU A 1 81 ? -9.930 6.985 16.834 1.00 95.56 81 GLU A CA 1
ATOM 629 C C . GLU A 1 81 ? -9.346 5.660 16.321 1.00 95.56 81 GLU A C 1
ATOM 631 O O . GLU A 1 81 ? -8.808 5.623 15.213 1.00 95.56 81 GLU A O 1
ATOM 636 N N . ASP A 1 82 ? -9.521 4.558 17.064 1.00 96.25 82 ASP A N 1
ATOM 637 C CA . ASP A 1 82 ? -9.050 3.227 16.657 1.00 96.25 82 ASP A CA 1
ATOM 638 C C . ASP A 1 82 ? -9.736 2.773 15.365 1.00 96.25 82 ASP A C 1
ATOM 640 O O . ASP A 1 82 ? -9.081 2.287 14.443 1.00 96.25 82 ASP A O 1
ATOM 644 N N . LYS A 1 83 ? -11.065 2.942 15.271 1.00 98.12 83 LYS A N 1
ATOM 645 C CA . LYS A 1 83 ? -11.834 2.579 14.068 1.00 98.12 83 LYS A CA 1
ATOM 646 C C . LYS A 1 83 ? -11.332 3.344 12.849 1.00 98.12 83 LYS A C 1
ATOM 648 O O . LYS A 1 83 ? -11.235 2.763 11.770 1.00 98.12 83 LYS A O 1
ATOM 653 N N . LEU A 1 84 ? -11.038 4.636 13.011 1.00 96.31 84 LEU A N 1
ATOM 654 C CA . LEU A 1 84 ? -10.535 5.477 11.932 1.00 96.31 84 LEU A CA 1
ATOM 655 C C . LEU A 1 84 ? -9.119 5.064 11.515 1.00 96.31 84 LEU A C 1
ATOM 657 O O . LEU A 1 84 ? -8.869 4.922 10.320 1.00 96.31 84 LEU A O 1
ATOM 661 N N . SER A 1 85 ? -8.225 4.823 12.479 1.00 95.50 85 SER A N 1
ATOM 662 C CA 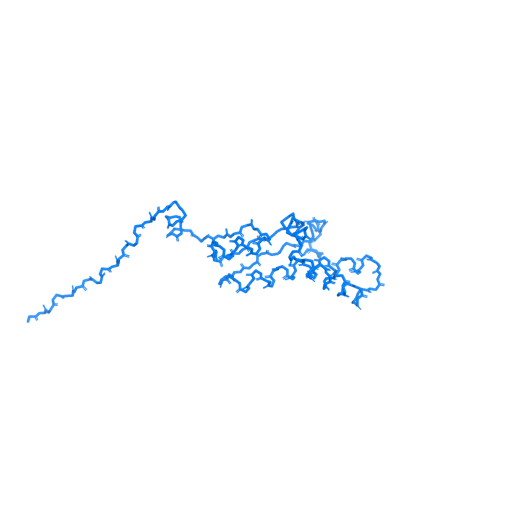. SER A 1 85 ? -6.858 4.359 12.209 1.00 95.50 85 SER A CA 1
ATOM 663 C C . SER A 1 85 ? -6.862 3.030 11.455 1.00 95.50 85 SER A C 1
ATOM 665 O O . SER A 1 85 ? -6.298 2.928 10.370 1.00 95.50 85 SER A O 1
ATOM 667 N N . LEU A 1 86 ? -7.600 2.038 11.963 1.00 97.75 86 LEU A N 1
ATOM 668 C CA . LEU A 1 86 ? -7.708 0.717 11.341 1.00 97.75 86 LEU A CA 1
ATOM 669 C C . LEU A 1 86 ? -8.348 0.774 9.950 1.00 97.75 86 LEU A C 1
ATOM 671 O O . LEU A 1 86 ? -7.992 -0.016 9.076 1.00 97.75 86 LEU A O 1
ATOM 675 N N . ALA A 1 87 ? -9.290 1.695 9.724 1.00 97.81 87 ALA A N 1
ATOM 676 C CA . ALA A 1 87 ? -9.854 1.915 8.398 1.00 97.81 87 ALA A CA 1
ATOM 677 C C . ALA A 1 87 ? -8.808 2.485 7.428 1.00 97.81 87 ALA A C 1
ATOM 679 O O . ALA A 1 87 ? -8.716 2.011 6.298 1.00 97.81 87 ALA A O 1
ATOM 680 N N . PHE A 1 88 ? -7.993 3.458 7.845 1.00 96.50 88 PHE A N 1
ATOM 681 C CA . PHE A 1 88 ? -6.928 3.991 6.991 1.00 96.50 88 PHE A CA 1
ATOM 682 C C . PHE A 1 88 ? -5.880 2.933 6.643 1.00 96.50 88 PHE A C 1
ATOM 684 O O . PHE A 1 88 ? -5.568 2.775 5.460 1.00 96.50 88 PHE A O 1
ATOM 691 N N . ASP A 1 89 ? -5.426 2.152 7.624 1.00 96.81 89 ASP A N 1
ATOM 692 C CA . ASP A 1 89 ? -4.484 1.053 7.388 1.00 96.81 89 ASP A CA 1
ATOM 693 C C . ASP A 1 89 ? -5.078 0.028 6.419 1.00 96.81 89 ASP A C 1
ATOM 695 O O . ASP A 1 89 ? -4.441 -0.373 5.440 1.00 96.81 89 ASP A O 1
ATOM 699 N N . ARG A 1 90 ? -6.346 -0.357 6.632 1.00 98.00 90 ARG A N 1
ATOM 700 C CA . ARG A 1 90 ? -7.035 -1.299 5.746 1.00 98.00 90 ARG A CA 1
ATOM 701 C C . ARG A 1 90 ? -7.164 -0.756 4.328 1.00 98.00 90 ARG A C 1
ATOM 703 O O . ARG A 1 90 ? -7.018 -1.528 3.383 1.00 98.00 90 ARG A O 1
ATOM 710 N N . LEU A 1 91 ? -7.425 0.540 4.171 1.00 97.50 91 LEU A N 1
ATOM 711 C CA . LEU A 1 91 ? -7.531 1.178 2.863 1.00 97.50 91 LEU A CA 1
ATOM 712 C C . LEU A 1 91 ? -6.187 1.168 2.127 1.00 97.50 91 LEU A C 1
ATOM 714 O O . LEU A 1 91 ? -6.139 0.757 0.968 1.00 97.50 91 LEU A O 1
ATOM 718 N N . ALA A 1 92 ? -5.107 1.575 2.798 1.00 97.19 92 ALA A N 1
ATOM 719 C CA . ALA A 1 92 ? -3.762 1.589 2.226 1.00 97.19 92 ALA A CA 1
ATOM 720 C C . ALA A 1 92 ? -3.329 0.178 1.791 1.00 97.19 92 ALA A C 1
ATOM 722 O O . ALA A 1 92 ? -2.921 -0.027 0.646 1.00 97.19 92 ALA A O 1
ATOM 723 N N . VAL A 1 93 ? -3.534 -0.820 2.660 1.00 97.81 93 VAL A N 1
ATOM 724 C CA . VAL A 1 93 ? -3.280 -2.232 2.341 1.00 97.81 93 VAL A CA 1
ATOM 725 C C . VAL A 1 93 ? -4.173 -2.720 1.201 1.00 97.81 93 VAL A C 1
ATOM 727 O O . VAL A 1 93 ? -3.698 -3.445 0.334 1.00 97.81 93 VAL A O 1
ATOM 730 N N . GLY A 1 94 ? -5.447 -2.325 1.159 1.00 97.69 94 GLY A N 1
ATOM 731 C CA . GLY A 1 94 ? -6.380 -2.706 0.097 1.00 97.69 94 GLY A CA 1
ATOM 732 C C . GLY A 1 94 ? -5.901 -2.267 -1.287 1.00 97.69 94 GLY A C 1
ATOM 733 O O . G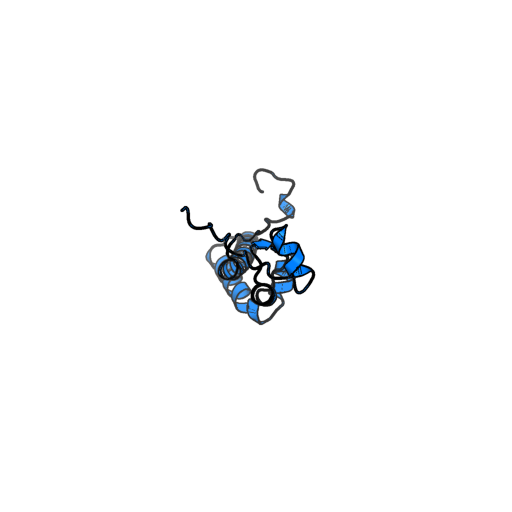LY A 1 94 ? -5.841 -3.082 -2.208 1.00 97.69 94 GLY A O 1
ATOM 734 N N . PHE A 1 95 ? -5.468 -1.010 -1.421 1.00 97.69 95 PHE A N 1
ATOM 735 C CA . PHE A 1 95 ? -4.821 -0.537 -2.648 1.00 97.69 95 PHE A CA 1
ATOM 736 C C . PHE A 1 95 ? -3.533 -1.309 -2.942 1.00 97.69 95 PHE A C 1
ATOM 738 O O . PHE A 1 95 ? -3.356 -1.787 -4.062 1.00 97.69 95 PHE A O 1
ATOM 745 N N . GLY A 1 96 ? -2.667 -1.499 -1.942 1.00 97.38 96 GLY A N 1
ATOM 746 C CA . GLY A 1 96 ? -1.434 -2.271 -2.097 1.00 97.38 96 GLY A CA 1
ATOM 747 C C . GLY A 1 96 ? -1.679 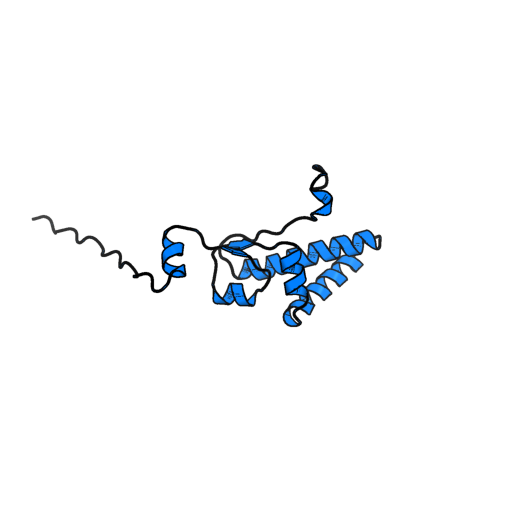-3.691 -2.622 1.00 97.38 96 GLY A C 1
ATOM 748 O O . GLY A 1 96 ? -0.985 -4.147 -3.530 1.00 97.38 96 GLY A O 1
ATOM 749 N N . VAL A 1 97 ? -2.721 -4.365 -2.128 1.00 97.69 97 VAL A N 1
ATOM 750 C CA . VAL A 1 97 ? -3.136 -5.699 -2.581 1.00 97.69 97 VAL A CA 1
ATOM 751 C C . VAL A 1 97 ? -3.581 -5.672 -4.039 1.00 97.69 97 VAL A C 1
ATOM 753 O O . VAL A 1 97 ? -3.135 -6.515 -4.815 1.00 97.69 97 VAL A O 1
ATOM 756 N N . GLU A 1 98 ? -4.417 -4.721 -4.449 1.00 97.19 98 GLU A N 1
ATOM 757 C CA . GLU A 1 98 ? -4.858 -4.636 -5.846 1.00 97.19 98 GLU A CA 1
ATOM 758 C C . GLU A 1 98 ? -3.704 -4.348 -6.811 1.00 97.19 98 GLU A C 1
ATOM 760 O O . GLU A 1 98 ? -3.619 -4.953 -7.881 1.00 97.19 98 GLU A O 1
ATOM 765 N N . ILE A 1 99 ? -2.775 -3.481 -6.410 1.00 97.12 99 ILE A N 1
ATOM 766 C CA . ILE A 1 99 ? -1.577 -3.163 -7.189 1.00 97.12 99 ILE A CA 1
ATOM 767 C C . ILE A 1 99 ? -0.644 -4.380 -7.271 1.00 97.12 99 ILE A C 1
ATOM 769 O O . ILE A 1 99 ? -0.148 -4.700 -8.352 1.00 97.12 99 ILE A O 1
ATOM 773 N N . SER A 1 100 ? -0.458 -5.114 -6.167 1.00 97.19 100 SER A N 1
ATOM 774 C CA . SER A 1 100 ? 0.427 -6.290 -6.106 1.00 97.19 100 SER A CA 1
ATOM 775 C C . SER A 1 100 ? 0.010 -7.420 -7.050 1.00 97.19 100 SER A C 1
ATOM 777 O O . SER A 1 100 ? 0.842 -8.210 -7.479 1.00 97.19 100 SER A O 1
ATOM 779 N N . LYS A 1 101 ? -1.272 -7.482 -7.432 1.00 96.94 101 LYS A N 1
ATOM 780 C CA . LYS A 1 101 ? -1.774 -8.449 -8.422 1.00 96.94 101 LYS A CA 1
ATOM 781 C C . LYS A 1 101 ? -1.314 -8.133 -9.849 1.00 96.94 101 LYS A C 1
ATOM 783 O O . LYS A 1 101 ? -1.464 -8.977 -10.730 1.00 96.94 101 LYS A O 1
ATOM 788 N N . LEU A 1 102 ? -0.831 -6.916 -10.099 1.00 96.62 102 LEU A N 1
ATOM 789 C CA . LEU A 1 102 ? -0.523 -6.399 -11.434 1.00 96.62 102 LEU A CA 1
ATOM 790 C C . LEU A 1 102 ? 0.968 -6.179 -11.671 1.00 96.62 102 LEU A C 1
ATOM 792 O O . LEU A 1 102 ? 1.388 -6.124 -12.827 1.00 96.62 102 LEU A O 1
ATOM 796 N N . VAL A 1 103 ? 1.753 -6.053 -10.603 1.00 96.19 103 VAL A N 1
ATOM 797 C CA . VAL A 1 103 ? 3.202 -5.866 -10.680 1.00 96.19 103 VAL A CA 1
ATOM 798 C C . VAL A 1 103 ? 3.921 -7.163 -10.299 1.00 96.19 103 VAL A C 1
ATOM 800 O O . VAL A 1 103 ? 3.503 -7.842 -9.365 1.00 96.19 103 VAL A O 1
ATOM 803 N N . PRO A 1 104 ? 4.997 -7.549 -11.004 1.00 96.44 104 PRO A N 1
ATOM 804 C CA . PRO A 1 104 ? 5.756 -8.757 -10.679 1.00 96.44 104 PRO A CA 1
ATOM 805 C C . PRO A 1 104 ? 6.692 -8.583 -9.473 1.00 96.44 104 PRO A C 1
ATOM 807 O O . PRO A 1 104 ? 7.217 -9.572 -8.964 1.00 96.44 104 PRO A O 1
ATOM 810 N N . GLY A 1 105 ? 6.968 -7.343 -9.071 1.00 96.25 105 GLY A N 1
ATOM 811 C CA . GLY A 1 105 ? 7.845 -7.005 -7.961 1.00 96.25 105 GLY A CA 1
ATOM 812 C C . GLY A 1 105 ? 7.078 -6.607 -6.704 1.00 96.25 105 GLY A C 1
ATOM 813 O O . GLY A 1 105 ? 6.209 -7.340 -6.239 1.00 96.25 105 GLY A O 1
ATOM 814 N N . VAL A 1 106 ? 7.447 -5.471 -6.115 1.00 97.44 106 VAL A N 1
ATOM 815 C CA . VAL A 1 106 ? 6.933 -5.032 -4.807 1.00 97.44 106 VAL A CA 1
ATOM 816 C C . VAL A 1 106 ? 6.056 -3.788 -4.906 1.00 97.44 106 VAL A C 1
ATOM 818 O O . VAL A 1 106 ? 6.092 -3.056 -5.897 1.00 97.44 106 VAL A O 1
ATOM 821 N N . VAL A 1 107 ? 5.284 -3.546 -3.844 1.00 98.06 107 VAL A N 1
ATOM 822 C CA . VAL A 1 107 ? 4.490 -2.328 -3.666 1.00 98.06 107 VAL A CA 1
ATOM 823 C C . VAL A 1 107 ? 4.908 -1.636 -2.376 1.00 98.06 107 VAL A C 1
ATOM 825 O O . VAL A 1 107 ? 4.813 -2.234 -1.304 1.00 98.06 107 VAL A O 1
ATOM 828 N N . SER A 1 108 ? 5.345 -0.382 -2.464 1.00 98.00 108 SER A N 1
ATOM 829 C CA . SER A 1 108 ? 5.617 0.435 -1.277 1.00 98.00 108 SER A CA 1
ATOM 830 C C . SER A 1 108 ? 4.325 1.055 -0.751 1.00 98.00 108 SER A C 1
ATOM 832 O O . SER A 1 108 ? 3.574 1.679 -1.504 1.00 98.00 108 SER A O 1
ATOM 834 N N . THR A 1 109 ? 4.089 0.892 0.549 1.00 95.75 109 THR A N 1
ATOM 835 C CA . THR A 1 109 ? 2.996 1.526 1.298 1.00 95.75 109 THR A CA 1
ATOM 836 C C . THR A 1 109 ? 3.623 2.311 2.443 1.00 95.75 109 THR A C 1
ATOM 838 O O . THR A 1 109 ? 4.434 1.756 3.182 1.00 95.75 109 THR A O 1
ATOM 841 N N . GLU A 1 110 ? 3.298 3.594 2.562 1.00 94.69 110 GLU A N 1
ATOM 842 C CA . GLU A 1 110 ? 3.809 4.442 3.642 1.00 94.69 110 GLU A CA 1
ATOM 843 C C . GLU A 1 110 ? 2.981 4.296 4.923 1.00 94.69 110 GLU A C 1
ATOM 845 O O . GLU A 1 110 ? 1.767 4.086 4.877 1.00 94.69 110 GLU A O 1
ATOM 850 N N . VAL A 1 111 ? 3.660 4.449 6.060 1.00 92.94 111 VAL A N 1
ATOM 851 C CA . VAL A 1 111 ? 3.047 4.607 7.384 1.00 92.94 111 VAL A CA 1
ATOM 852 C C . VAL A 1 111 ? 2.555 6.045 7.587 1.00 92.94 111 VAL A C 1
ATOM 854 O O . VAL A 1 111 ? 2.827 6.937 6.781 1.00 92.94 111 VAL A O 1
ATOM 857 N N . ASP A 1 112 ? 1.822 6.294 8.67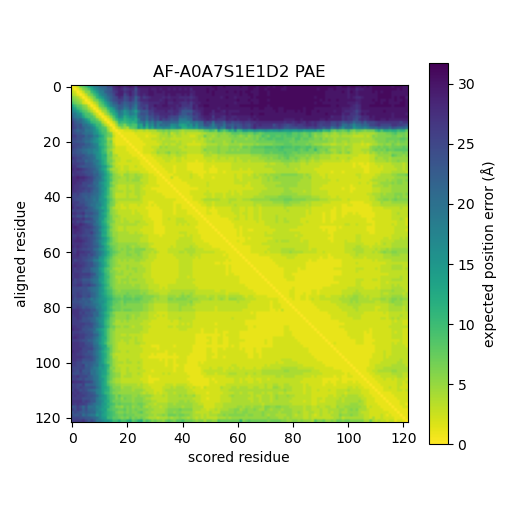1 1.00 92.75 112 ASP A N 1
ATOM 858 C CA . ASP A 1 112 ? 1.335 7.634 8.990 1.00 92.75 112 ASP A CA 1
ATOM 859 C C . ASP A 1 112 ? 2.492 8.616 9.232 1.00 92.75 112 ASP A C 1
ATOM 861 O O . ASP A 1 112 ? 3.245 8.505 10.200 1.00 92.75 112 ASP A O 1
ATOM 865 N N . ALA A 1 113 ? 2.587 9.642 8.384 1.00 92.25 113 ALA A N 1
ATOM 866 C CA . ALA A 1 113 ? 3.623 10.665 8.472 1.00 92.25 113 ALA A CA 1
ATOM 867 C C . ALA A 1 113 ? 3.635 11.416 9.820 1.00 92.25 113 ALA A C 1
ATOM 869 O O . ALA A 1 113 ? 4.663 11.987 10.192 1.00 92.25 113 ALA A O 1
ATOM 870 N N . ARG A 1 114 ? 2.535 11.413 10.585 1.00 92.44 114 ARG A N 1
ATOM 871 C CA . ARG A 1 114 ? 2.489 11.993 11.940 1.00 92.44 114 ARG A CA 1
ATOM 872 C C . ARG A 1 114 ? 3.390 11.256 12.933 1.00 92.44 114 ARG A C 1
ATOM 874 O O . ARG A 1 114 ? 3.776 11.854 13.933 1.00 92.44 114 ARG A O 1
ATOM 881 N N . LEU A 1 115 ? 3.743 10.005 12.645 1.00 92.75 115 LEU A N 1
ATOM 882 C CA . LEU A 1 115 ? 4.593 9.163 13.485 1.00 92.75 115 LEU A CA 1
ATOM 883 C C . LEU A 1 115 ? 6.085 9.302 13.154 1.00 92.75 115 LEU A C 1
ATOM 885 O O . LEU A 1 115 ? 6.905 8.779 13.889 1.00 92.75 115 LEU A O 1
ATOM 889 N N . SER A 1 116 ? 6.463 10.085 12.133 1.00 95.25 116 SER A N 1
ATOM 890 C CA . SER A 1 116 ? 7.841 10.169 11.596 1.00 95.25 116 SER A CA 1
ATOM 891 C C . SER A 1 116 ? 8.955 10.509 12.603 1.00 95.25 116 SER A C 1
ATOM 893 O O . SER A 1 116 ? 10.133 10.378 12.275 1.00 95.25 116 SER A O 1
ATOM 895 N N . PHE A 1 117 ? 8.613 11.006 13.795 1.00 96.25 117 PHE A N 1
ATOM 896 C CA . PHE A 1 117 ? 9.565 11.359 14.856 1.00 96.25 117 PHE A CA 1
ATOM 897 C C . PHE A 1 117 ? 9.449 10.463 16.100 1.00 96.25 117 PHE A C 1
ATOM 899 O O . PHE A 1 117 ? 10.075 10.752 17.119 1.00 96.25 117 PHE A O 1
ATOM 906 N N . ASP A 1 118 ? 8.663 9.392 16.015 1.00 96.06 118 ASP A N 1
ATOM 907 C CA . ASP A 1 118 ? 8.480 8.377 17.046 1.00 96.06 118 ASP A CA 1
ATOM 908 C C . ASP A 1 118 ? 8.937 7.020 16.495 1.00 96.06 118 ASP A C 1
ATOM 910 O O . ASP A 1 118 ? 8.234 6.365 15.728 1.00 96.06 118 ASP A O 1
ATOM 914 N N . THR A 1 119 ? 10.150 6.616 16.873 1.00 95.31 119 THR A N 1
ATOM 915 C CA . THR A 1 119 ? 10.776 5.374 16.403 1.00 95.31 119 THR A CA 1
ATOM 916 C C . THR A 1 119 ? 10.026 4.119 16.844 1.00 95.31 119 THR A C 1
ATOM 918 O O . THR A 1 119 ? 10.116 3.110 16.158 1.00 95.31 119 THR A O 1
ATOM 921 N N . GLU A 1 120 ? 9.345 4.135 17.995 1.00 95.56 120 GLU A N 1
ATOM 922 C CA . GLU A 1 120 ? 8.600 2.959 18.468 1.00 95.56 120 GLU A CA 1
ATOM 923 C C . GLU A 1 120 ? 7.237 2.847 17.776 1.00 95.56 120 GLU A C 1
ATOM 925 O O . GLU A 1 120 ? 6.738 1.737 17.590 1.00 95.56 120 GLU A O 1
ATOM 930 N N . ALA A 1 121 ? 6.645 3.982 17.390 1.00 89.75 121 ALA A N 1
ATOM 931 C CA . ALA A 1 121 ? 5.370 4.029 16.681 1.00 89.75 121 ALA A CA 1
ATOM 932 C C . ALA A 1 121 ? 5.487 3.922 15.145 1.00 89.75 121 ALA A C 1
ATOM 934 O O . ALA A 1 121 ? 4.471 3.667 14.498 1.00 89.75 121 ALA A O 1
ATOM 935 N N . THR A 1 122 ? 6.677 4.138 14.570 1.00 83.44 122 THR A N 1
ATOM 936 C CA . THR A 1 122 ? 6.969 4.020 13.122 1.00 83.44 122 THR A CA 1
ATOM 937 C C . THR A 1 122 ? 7.272 2.580 12.723 1.00 83.44 122 THR A C 1
ATOM 939 O O . THR A 1 122 ? 6.705 2.127 11.702 1.00 83.44 122 THR A O 1
#

Secondary structure (DSSP, 8-state):
-PPP-PPP-------SSHHHHHTTTS--EEE-S-HHHHHHH--SEEE--HHHHHHHHTSGGGHHHHHHHHHHHHHH-SSHHHHHHHHHHHHHHHHHHHHHTT-SS-EE-PPPGGGTT-TTT-

Mean predicted aligned error: 7.67 Å

Sequence (122 aa):
PRSPFSPNKIQTMEATNQFDALNKYTKIVADTGEISAIKEYKPIDATTNPSLILSAAKLPEYKYLINEACEYGKKEGKTDEDKLSLAFDRLAVGFGVEISKLVPGVVSTEVDARLSFDTEAT